Protein AF-A0A415SE89-F1 (afdb_monomer_lite)

pLDDT: mean 83.08, std 12.17, range [53.81, 97.75]

Secondary structure (DSSP, 8-state):
---HHHHHHHHHHTEEEEEETTEEEEEESS-HHHHHHHH--EEEEEEEEEEEEE-TT-SSGGG-EEEEEEEEEEEE-EEE--HHHHHHHH--

Sequence (92 aa):
MKNAAQNERIYNERRICLQNAGILQSWKNQGEKIVNLLANSKVCFEIDEYIALQADNLKSPCDANAEFESVIIRGDAKIIEDFDIKRPFLQK

I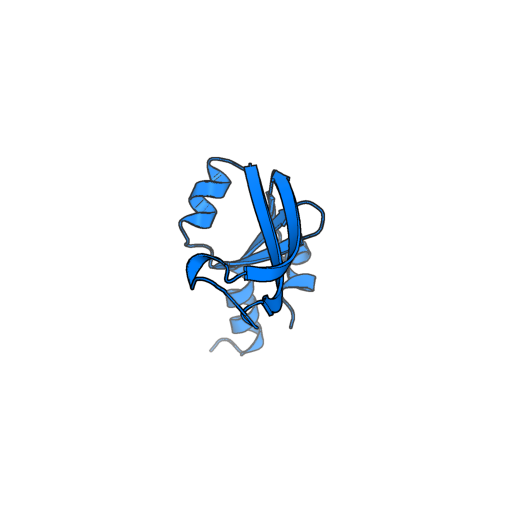nterPro domains:
  IPR012349 FMN-binding split barrel [G3DSA:2.30.110.10] (10-92)

Foldseek 3Di:
DDDPVRVLLVVQLQWKWKDDPHDIDIDGNDDPVVVVCVVPQKDKDKDKAWDAWPDPPDPDPVVIDTDIDMDIGIDGMDIDNDCVVCVVVSDD

Radius of gyration: 19.44 Å; chains: 1; bounding box: 30×24×67 Å

Organism: Mediterraneibacter gnavus (NCBI:txid33038)

Structure (mmCIF, N/CA/C/O backbone):
data_AF-A0A415SE89-F1
#
_entry.id   AF-A0A415SE89-F1
#
loop_
_atom_site.group_PDB
_atom_site.id
_atom_site.type_symbol
_atom_site.label_atom_id
_atom_site.label_alt_id
_atom_site.label_comp_id
_atom_site.label_asym_id
_atom_site.label_entity_id
_atom_site.label_seq_id
_atom_site.pdbx_PDB_ins_code
_atom_site.Cartn_x
_atom_site.Cartn_y
_atom_site.Cartn_z
_atom_site.occupancy
_atom_site.B_iso_or_equiv
_atom_site.auth_seq_id
_atom_site.auth_comp_id
_atom_site.auth_asym_id
_atom_site.auth_atom_id
_atom_site.pdbx_PDB_model_num
ATOM 1 N N . MET A 1 1 ? 14.916 3.665 36.518 1.00 55.69 1 MET A N 1
ATOM 2 C CA . MET A 1 1 ? 15.300 3.592 35.089 1.00 55.69 1 MET A CA 1
ATOM 3 C C . MET A 1 1 ? 14.507 2.461 34.451 1.00 55.69 1 MET A C 1
ATOM 5 O O . MET A 1 1 ? 14.496 1.383 35.026 1.00 55.69 1 MET A O 1
ATOM 9 N N . LYS A 1 2 ? 13.782 2.699 33.351 1.00 56.94 2 LYS A N 1
ATOM 10 C CA . LYS A 1 2 ? 13.082 1.618 32.632 1.00 56.94 2 LYS A CA 1
ATOM 11 C C . LYS A 1 2 ? 14.107 0.812 31.834 1.00 56.94 2 LYS A C 1
ATOM 13 O O . LYS A 1 2 ? 14.987 1.412 31.217 1.00 56.94 2 LYS A O 1
ATOM 18 N N . ASN A 1 3 ? 14.018 -0.515 31.887 1.00 80.38 3 ASN A N 1
ATOM 19 C CA . ASN A 1 3 ? 14.914 -1.388 31.125 1.00 80.38 3 ASN A CA 1
ATOM 20 C C . ASN A 1 3 ? 14.569 -1.353 29.619 1.00 80.38 3 ASN A C 1
ATOM 22 O O . ASN A 1 3 ? 13.512 -0.854 29.226 1.00 80.38 3 ASN A O 1
ATOM 26 N N . ALA A 1 4 ? 15.471 -1.855 28.769 1.00 68.19 4 ALA A N 1
ATOM 27 C CA . ALA A 1 4 ? 15.308 -1.827 27.311 1.00 68.19 4 ALA A CA 1
ATOM 28 C C . ALA A 1 4 ? 13.985 -2.471 26.848 1.00 68.19 4 ALA A C 1
ATOM 30 O O . ALA A 1 4 ? 13.271 -1.877 26.045 1.00 68.19 4 ALA A O 1
ATOM 31 N N . ALA A 1 5 ? 13.596 -3.599 27.453 1.00 68.44 5 ALA A N 1
ATOM 32 C CA . ALA A 1 5 ? 12.339 -4.291 27.161 1.00 68.44 5 ALA A CA 1
ATOM 33 C C . ALA A 1 5 ? 11.089 -3.463 27.530 1.00 68.44 5 ALA A C 1
ATOM 35 O O . ALA A 1 5 ? 10.101 -3.449 26.797 1.00 68.44 5 ALA A O 1
ATOM 36 N N . GLN A 1 6 ? 11.117 -2.719 28.641 1.00 66.56 6 GLN A N 1
ATOM 37 C CA . GLN A 1 6 ? 10.041 -1.790 29.001 1.00 66.56 6 GLN A CA 1
ATOM 38 C C . GLN A 1 6 ? 9.965 -0.601 28.045 1.00 66.56 6 GLN A C 1
ATOM 40 O O . GLN A 1 6 ? 8.865 -0.141 27.745 1.00 66.56 6 GLN A O 1
ATOM 45 N N . ASN A 1 7 ? 11.101 -0.098 27.561 1.00 63.38 7 ASN A N 1
ATOM 46 C CA . ASN A 1 7 ? 11.118 1.002 26.597 1.00 63.38 7 ASN A CA 1
ATOM 47 C C . ASN A 1 7 ? 10.588 0.564 25.227 1.00 63.38 7 ASN A C 1
ATOM 49 O O . ASN A 1 7 ? 9.798 1.290 24.627 1.00 63.38 7 ASN A O 1
ATOM 53 N N . GLU A 1 8 ? 10.947 -0.634 24.772 1.00 65.19 8 GLU A N 1
ATOM 54 C CA . GLU A 1 8 ? 10.438 -1.229 23.535 1.00 65.19 8 GLU A CA 1
ATOM 55 C C . GLU A 1 8 ? 8.932 -1.514 23.606 1.00 65.19 8 GLU A C 1
ATOM 57 O O . GLU A 1 8 ? 8.188 -1.178 22.685 1.00 65.19 8 GLU A O 1
ATOM 62 N N . ARG A 1 9 ? 8.445 -2.024 24.746 1.00 66.88 9 ARG A N 1
ATOM 63 C CA . ARG A 1 9 ? 7.007 -2.192 24.988 1.00 66.88 9 ARG A CA 1
ATOM 64 C C . ARG A 1 9 ? 6.250 -0.864 24.889 1.00 66.88 9 ARG A C 1
ATOM 66 O O . ARG A 1 9 ? 5.272 -0.777 24.156 1.00 66.88 9 ARG A O 1
ATOM 73 N N . ILE A 1 10 ? 6.732 0.183 25.562 1.00 62.06 10 ILE A N 1
ATOM 74 C CA . ILE A 1 10 ? 6.114 1.523 25.526 1.00 62.06 10 ILE A CA 1
ATOM 75 C C . ILE A 1 10 ? 6.166 2.128 24.121 1.00 62.06 10 ILE A C 1
ATOM 77 O O . ILE A 1 10 ? 5.259 2.862 23.727 1.00 62.06 10 ILE A O 1
ATOM 81 N N . TYR A 1 11 ? 7.234 1.865 23.372 1.00 63.25 11 TYR A N 1
ATOM 82 C CA . TYR A 1 11 ? 7.365 2.306 21.990 1.00 63.25 11 TYR A CA 1
ATOM 83 C C . TYR A 1 11 ? 6.339 1.610 21.082 1.00 63.25 11 TYR A C 1
ATOM 85 O O . TYR A 1 11 ? 5.655 2.278 20.306 1.00 63.25 11 TYR A O 1
ATOM 93 N N . ASN A 1 12 ? 6.166 0.296 21.234 1.00 64.62 12 ASN A N 1
ATOM 94 C CA . ASN A 1 12 ? 5.243 -0.509 20.434 1.00 64.62 12 ASN A CA 1
ATOM 95 C C . ASN A 1 12 ? 3.764 -0.274 20.786 1.00 64.62 12 ASN A C 1
ATOM 97 O O . ASN A 1 12 ? 2.932 -0.236 19.883 1.00 64.62 12 ASN A O 1
ATOM 101 N N . GLU A 1 13 ? 3.428 -0.009 22.053 1.00 63.56 13 GLU A N 1
ATOM 102 C CA . GLU A 1 13 ? 2.068 0.384 22.474 1.00 63.56 13 GLU A CA 1
ATOM 103 C C . GLU A 1 13 ? 1.595 1.685 21.795 1.00 63.56 13 GLU A C 1
ATOM 105 O O . GLU A 1 13 ? 0.403 1.868 21.553 1.00 63.56 13 GLU A O 1
ATOM 110 N N . ARG A 1 14 ? 2.521 2.576 21.408 1.00 63.00 14 ARG A N 1
ATOM 111 C CA . ARG A 1 14 ? 2.206 3.829 20.693 1.00 63.00 14 ARG A CA 1
ATOM 112 C C . ARG A 1 14 ? 2.083 3.669 19.178 1.00 63.00 14 ARG A C 1
ATOM 114 O O . ARG A 1 14 ? 1.906 4.673 18.483 1.00 63.00 14 ARG A O 1
ATOM 121 N N . ARG A 1 15 ? 2.200 2.450 18.642 1.00 68.19 15 ARG A N 1
ATOM 122 C CA . ARG A 1 15 ? 2.011 2.199 17.210 1.00 68.19 15 ARG A CA 1
ATOM 123 C C . ARG A 1 15 ? 0.561 1.848 16.914 1.00 68.19 15 ARG A C 1
ATOM 125 O O . ARG A 1 15 ? -0.065 1.049 17.610 1.00 68.19 15 ARG A O 1
ATOM 132 N N . ILE A 1 16 ? 0.034 2.442 15.853 1.00 66.56 16 ILE A N 1
ATOM 133 C CA . ILE A 1 16 ? -1.263 2.088 15.279 1.00 66.56 16 ILE A CA 1
ATOM 134 C C . ILE A 1 16 ? -1.013 1.093 14.158 1.00 66.56 16 ILE A C 1
ATOM 136 O O . ILE A 1 16 ? -0.124 1.328 13.342 1.00 66.56 16 ILE A O 1
ATOM 140 N N . CYS A 1 17 ? -1.774 -0.001 14.128 1.00 71.06 17 CYS A N 1
ATOM 141 C CA . CYS A 1 17 ? -1.712 -0.966 13.037 1.00 71.06 17 CYS A CA 1
ATOM 142 C C . CYS A 1 17 ? -2.969 -0.862 12.172 1.00 71.06 17 CYS A C 1
ATOM 144 O O . CYS A 1 17 ? -4.073 -0.772 12.702 1.00 71.06 17 CYS A O 1
ATOM 146 N N . LEU A 1 18 ? -2.784 -0.852 10.855 1.00 68.19 18 LEU A N 1
ATOM 147 C CA . LEU A 1 18 ? -3.830 -0.725 9.853 1.00 68.19 18 LEU A CA 1
ATOM 148 C C . LEU A 1 18 ? -4.004 -2.039 9.106 1.00 68.19 18 LEU A C 1
ATOM 150 O O . LEU A 1 18 ? -3.033 -2.498 8.509 1.00 68.19 18 LEU A O 1
ATOM 154 N N . GLN A 1 19 ? -5.215 -2.596 9.111 1.00 71.75 19 GLN A N 1
ATOM 155 C CA . GLN A 1 19 ? -5.518 -3.851 8.425 1.00 71.75 19 GLN A CA 1
ATOM 156 C C . GLN A 1 19 ? -6.471 -3.660 7.241 1.00 71.75 19 GLN A C 1
ATOM 158 O O . GLN A 1 19 ? -7.529 -3.061 7.420 1.00 71.75 19 GLN A O 1
ATOM 163 N N . ASN A 1 20 ? -6.141 -4.228 6.075 1.00 74.75 20 ASN A N 1
ATOM 164 C CA . ASN A 1 20 ? -7.047 -4.402 4.928 1.00 74.75 20 ASN A CA 1
ATOM 165 C C . ASN A 1 20 ? -6.675 -5.681 4.165 1.00 74.75 20 ASN A C 1
ATOM 167 O O . ASN A 1 20 ? -5.508 -5.860 3.836 1.00 74.75 20 ASN A O 1
ATOM 171 N N . ALA A 1 21 ? -7.642 -6.569 3.910 1.00 72.81 21 ALA A N 1
ATOM 172 C CA . ALA A 1 21 ? -7.458 -7.788 3.108 1.00 72.81 21 ALA A CA 1
ATOM 173 C C . ALA A 1 21 ? -6.198 -8.621 3.459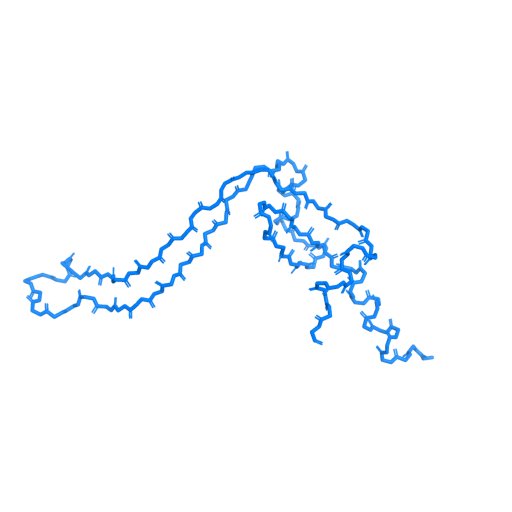 1.00 72.81 21 ALA A C 1
ATOM 175 O O . ALA A 1 21 ? -5.571 -9.212 2.589 1.00 72.81 21 ALA A O 1
ATOM 176 N N . GLY A 1 22 ? -5.809 -8.659 4.740 1.00 73.69 22 GLY A N 1
ATOM 177 C CA . GLY A 1 22 ? -4.621 -9.386 5.214 1.00 73.69 22 GLY A CA 1
ATOM 178 C C . GLY A 1 22 ? -3.308 -8.590 5.226 1.00 73.69 22 GLY A C 1
ATOM 179 O O . GLY A 1 22 ? -2.333 -9.065 5.798 1.00 73.69 22 GLY A O 1
ATOM 180 N N . ILE A 1 23 ? -3.275 -7.366 4.692 1.00 77.69 23 ILE A N 1
ATOM 181 C CA . ILE A 1 23 ? -2.141 -6.441 4.831 1.00 77.69 23 ILE A CA 1
ATOM 182 C C . ILE A 1 23 ? -2.203 -5.777 6.199 1.00 77.69 23 ILE A C 1
ATOM 184 O O . ILE A 1 23 ? -3.252 -5.248 6.566 1.00 77.69 23 ILE A O 1
ATOM 188 N N . LEU A 1 24 ? -1.074 -5.750 6.914 1.00 80.88 24 LEU A N 1
ATOM 189 C CA . LEU A 1 24 ? -0.919 -5.018 8.167 1.00 80.88 24 LEU A CA 1
ATOM 190 C C . LEU A 1 24 ? 0.247 -4.027 8.092 1.00 80.88 24 LEU A C 1
ATOM 192 O O . LEU A 1 24 ? 1.389 -4.416 7.863 1.00 80.88 24 LEU A O 1
ATOM 196 N N . GLN A 1 25 ? -0.028 -2.744 8.331 1.00 79.38 25 GLN A N 1
ATOM 197 C CA . GLN A 1 25 ? 1.000 -1.695 8.374 1.00 79.38 25 GLN A CA 1
ATOM 198 C C . GLN A 1 25 ? 0.994 -0.963 9.711 1.00 79.38 25 GLN A C 1
ATOM 200 O O . GLN A 1 25 ? -0.076 -0.668 10.236 1.00 79.38 25 GLN A O 1
ATOM 205 N N . SER A 1 26 ? 2.170 -0.627 10.253 1.00 80.38 26 SER A N 1
ATOM 206 C CA . SER A 1 26 ? 2.287 0.046 11.551 1.00 80.38 26 SER A CA 1
ATOM 207 C C . SER A 1 26 ? 2.867 1.460 11.459 1.00 80.38 26 SER A C 1
ATOM 209 O O . SER A 1 26 ? 3.937 1.682 10.894 1.00 80.38 26 SER A O 1
ATOM 211 N N . TRP A 1 27 ? 2.199 2.416 12.104 1.00 73.81 27 TRP A N 1
ATOM 212 C CA . TRP A 1 27 ? 2.532 3.843 12.087 1.00 73.81 27 TRP A CA 1
ATOM 213 C C . TRP A 1 27 ? 2.681 4.398 13.501 1.00 73.81 27 TRP A C 1
ATOM 215 O O . TRP A 1 27 ? 2.182 3.816 14.464 1.00 73.81 27 TRP A O 1
ATOM 225 N N . LYS A 1 28 ? 3.318 5.565 13.636 1.00 74.44 28 LYS A N 1
ATOM 226 C CA . LYS A 1 28 ? 3.260 6.346 14.877 1.00 74.44 28 LYS A CA 1
ATOM 227 C C . LYS A 1 28 ? 1.852 6.932 15.033 1.00 74.44 28 LYS A C 1
ATOM 229 O O . LYS A 1 28 ? 1.270 7.402 14.061 1.00 74.44 28 LYS A O 1
ATOM 234 N N . ASN A 1 29 ? 1.326 6.943 16.252 1.00 69.25 29 ASN A N 1
ATOM 235 C CA . ASN A 1 29 ? -0.037 7.377 16.588 1.00 69.25 29 ASN A CA 1
ATOM 236 C C . ASN A 1 29 ? -0.375 8.874 16.376 1.00 69.25 29 ASN A C 1
ATOM 238 O O . ASN A 1 29 ? -1.385 9.339 16.890 1.00 69.25 29 ASN A O 1
ATOM 242 N N . GLN A 1 30 ? 0.449 9.643 15.662 1.00 71.94 30 GLN A N 1
ATOM 243 C CA . GLN A 1 30 ? 0.308 11.100 15.512 1.00 71.94 30 GLN A CA 1
ATOM 244 C C . GLN A 1 30 ? 0.584 11.541 14.069 1.00 71.94 30 GLN A C 1
ATOM 246 O O . GLN A 1 30 ? 1.495 12.322 13.815 1.00 71.94 30 GLN A O 1
ATOM 251 N N . GLY A 1 31 ? -0.161 10.996 13.106 1.00 79.62 31 GLY A N 1
ATOM 252 C CA . GLY A 1 31 ? -0.021 11.357 11.693 1.00 79.62 31 GLY A CA 1
ATOM 253 C C . GLY A 1 31 ? -1.359 11.686 11.045 1.00 79.62 31 GLY A C 1
ATOM 254 O O . GLY A 1 31 ? -2.374 11.074 11.372 1.00 79.62 31 GLY A O 1
ATOM 255 N N . GLU A 1 32 ? -1.349 12.599 10.075 1.00 87.62 32 GLU A N 1
ATOM 256 C CA . GLU A 1 32 ? -2.536 12.986 9.293 1.00 87.62 32 GLU A CA 1
ATOM 257 C C . GLU A 1 32 ? -3.208 11.782 8.619 1.00 87.62 32 GLU A C 1
ATOM 259 O O . GLU A 1 32 ? -4.430 11.711 8.543 1.00 87.62 32 GLU A O 1
ATOM 264 N N . LYS A 1 33 ? -2.423 10.767 8.227 1.00 83.81 33 LYS A N 1
ATOM 265 C CA . LYS A 1 33 ? -2.943 9.497 7.690 1.00 83.81 33 LYS A CA 1
ATOM 266 C C . LYS A 1 33 ? -3.912 8.799 8.651 1.00 83.81 33 LYS A C 1
ATOM 268 O O . LYS A 1 33 ? -4.899 8.231 8.202 1.00 83.81 33 LYS A O 1
ATOM 273 N N . ILE A 1 34 ? -3.646 8.855 9.957 1.00 85.94 34 ILE A N 1
ATOM 274 C CA . ILE A 1 34 ? -4.515 8.260 10.981 1.00 85.94 34 ILE A CA 1
ATOM 275 C C . ILE A 1 34 ? -5.802 9.071 11.122 1.00 85.94 34 ILE A C 1
ATOM 277 O O . ILE A 1 34 ? -6.877 8.486 11.196 1.00 85.94 34 ILE A O 1
ATOM 281 N N . VAL A 1 35 ? -5.707 10.404 11.109 1.00 89.06 35 VAL A N 1
ATOM 282 C CA . VAL A 1 35 ? -6.879 11.293 11.165 1.00 89.06 35 VAL A CA 1
ATOM 283 C C . VAL A 1 35 ? -7.795 11.051 9.963 1.00 89.06 35 VAL A C 1
ATOM 285 O O . VAL A 1 35 ? -8.995 10.856 10.137 1.00 89.06 35 VAL A O 1
ATOM 288 N N . ASN A 1 36 ? -7.225 10.983 8.759 1.00 89.81 36 ASN A N 1
ATOM 289 C CA . ASN A 1 36 ? -7.978 10.726 7.531 1.00 89.81 36 ASN A CA 1
ATOM 290 C C . ASN A 1 36 ? -8.673 9.365 7.563 1.00 89.81 36 ASN A C 1
ATOM 292 O O . ASN A 1 36 ? -9.837 9.261 7.190 1.00 89.81 36 ASN A O 1
ATOM 296 N N . LEU A 1 37 ? -7.977 8.340 8.054 1.00 88.56 37 LEU A N 1
ATOM 297 C CA . LEU A 1 37 ? -8.531 7.001 8.178 1.00 88.56 37 LEU A CA 1
ATOM 298 C C . LEU A 1 37 ? -9.675 6.925 9.203 1.00 88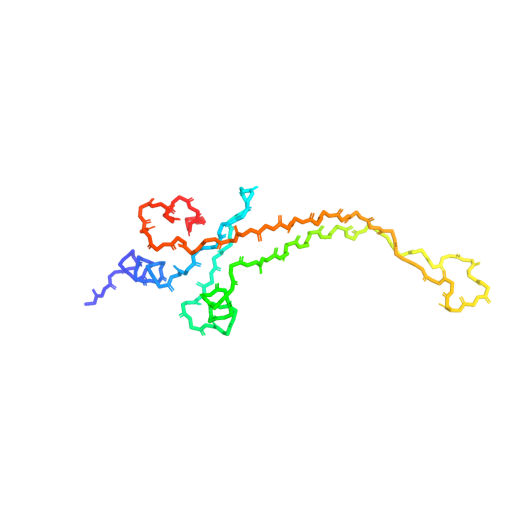.56 37 LEU A C 1
ATOM 300 O O . LEU A 1 37 ? -10.661 6.229 8.977 1.00 88.56 37 LEU A O 1
ATOM 304 N N . LEU A 1 38 ? -9.554 7.638 10.327 1.00 88.12 38 LEU A N 1
ATOM 305 C CA . LEU A 1 38 ? -10.621 7.733 11.327 1.00 88.12 38 LEU A CA 1
ATOM 306 C C . LEU A 1 38 ? -11.859 8.449 10.772 1.00 88.12 38 LEU A C 1
ATOM 308 O O . LEU A 1 38 ? -12.978 8.094 11.132 1.00 88.12 38 LEU A O 1
ATOM 312 N N . ALA A 1 39 ? -11.669 9.439 9.895 1.00 94.12 39 ALA A N 1
ATOM 313 C CA . ALA A 1 39 ? -12.765 10.136 9.226 1.00 94.12 39 ALA A CA 1
ATOM 314 C C . ALA A 1 39 ? -13.395 9.307 8.090 1.00 94.12 39 ALA A C 1
ATOM 316 O O . ALA A 1 39 ? -14.587 9.444 7.814 1.00 94.12 39 ALA A O 1
ATOM 317 N N . ASN A 1 40 ? -12.607 8.463 7.419 1.00 94.44 40 ASN A N 1
ATOM 318 C CA . ASN A 1 40 ? -13.047 7.612 6.320 1.00 94.44 40 ASN A CA 1
ATOM 319 C C . ASN A 1 40 ? -12.164 6.358 6.212 1.00 94.44 40 ASN A C 1
ATOM 321 O O . ASN A 1 40 ? -10.983 6.443 5.878 1.00 94.44 40 ASN A O 1
ATOM 325 N N . SER A 1 41 ? -12.761 5.183 6.420 1.00 91.94 41 SER A N 1
ATOM 326 C CA . SER A 1 41 ? -12.060 3.894 6.395 1.00 91.94 41 SER A CA 1
ATOM 327 C C . SER A 1 41 ? -11.621 3.438 5.006 1.00 91.94 41 SER A C 1
ATOM 329 O O . SER A 1 41 ? -10.833 2.497 4.908 1.00 91.94 41 SER A O 1
ATOM 331 N N . LYS A 1 42 ? -12.122 4.056 3.931 1.00 94.50 42 LYS A N 1
ATOM 332 C CA . LYS A 1 42 ? -11.808 3.642 2.561 1.00 94.50 42 LYS A CA 1
ATOM 333 C C . LYS A 1 42 ? -10.341 3.912 2.253 1.00 94.50 42 LYS A C 1
ATOM 335 O O . LYS A 1 42 ? -9.901 5.060 2.268 1.00 94.50 42 LYS A O 1
ATOM 340 N N . VAL A 1 43 ? -9.603 2.863 1.908 1.00 92.19 43 VAL A N 1
ATOM 341 C CA . VAL A 1 43 ? -8.190 2.956 1.531 1.00 92.19 43 VAL A CA 1
ATOM 342 C C . VAL A 1 43 ? -7.891 2.196 0.244 1.00 92.19 43 VAL A C 1
ATOM 344 O O . VAL A 1 43 ? -8.617 1.283 -0.161 1.00 92.19 43 VAL A O 1
ATOM 347 N N . CYS A 1 44 ? -6.769 2.570 -0.362 1.00 92.69 44 CYS A N 1
ATOM 348 C CA . CYS A 1 44 ? -6.111 1.854 -1.441 1.00 92.69 44 CYS A CA 1
ATOM 349 C C . CYS A 1 44 ? -4.678 1.550 -0.992 1.00 92.69 44 CYS A C 1
ATOM 351 O O . CYS A 1 44 ? -3.993 2.443 -0.490 1.00 92.69 44 CYS A O 1
ATOM 353 N N . PHE A 1 45 ? -4.248 0.304 -1.144 1.00 91.00 45 PHE A N 1
ATOM 354 C CA . PHE A 1 45 ? -2.852 -0.090 -1.032 1.00 91.00 45 PHE A CA 1
ATOM 355 C C . PHE A 1 45 ? -2.350 -0.465 -2.415 1.00 91.00 45 PHE A C 1
ATOM 357 O O . PHE A 1 45 ? -2.969 -1.283 -3.093 1.00 91.00 45 PHE A O 1
ATOM 364 N N . GLU A 1 46 ? -1.235 0.138 -2.800 1.00 93.56 46 GLU A N 1
ATOM 365 C CA . GLU A 1 46 ? -0.537 -0.136 -4.049 1.00 93.56 46 GLU A CA 1
ATOM 366 C C . GLU A 1 46 ? 0.810 -0.750 -3.686 1.00 93.56 46 GLU A C 1
ATOM 368 O O . GLU A 1 46 ? 1.511 -0.269 -2.787 1.00 93.56 46 GLU A O 1
ATOM 373 N N . ILE A 1 47 ? 1.100 -1.884 -4.310 1.00 93.06 47 ILE A N 1
ATOM 374 C CA . ILE A 1 47 ? 2.357 -2.606 -4.175 1.00 93.06 47 ILE A CA 1
ATOM 375 C C . ILE A 1 47 ? 2.890 -2.731 -5.589 1.00 93.06 47 ILE A C 1
ATOM 377 O O . ILE A 1 47 ? 2.305 -3.454 -6.392 1.00 93.06 47 ILE A O 1
ATOM 381 N N . ASP A 1 48 ? 3.975 -2.020 -5.866 1.00 95.56 48 ASP A N 1
ATOM 382 C CA . ASP A 1 48 ? 4.610 -2.002 -7.176 1.00 95.56 48 ASP A CA 1
ATOM 383 C C . ASP A 1 48 ? 5.984 -2.666 -7.087 1.00 95.56 48 ASP A C 1
ATOM 385 O O . ASP A 1 48 ? 6.803 -2.327 -6.226 1.00 95.56 48 ASP A O 1
ATOM 389 N N . GL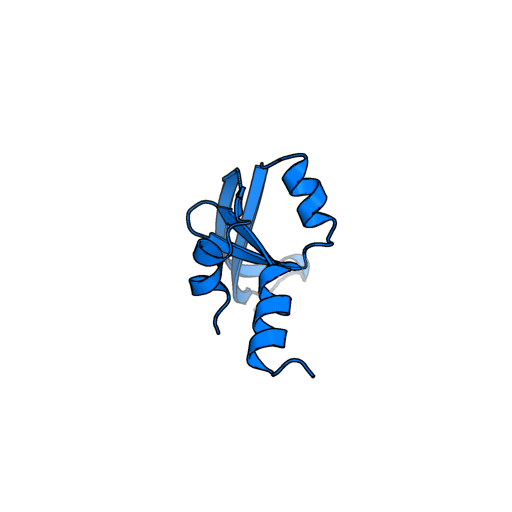U A 1 49 ? 6.241 -3.595 -7.999 1.00 97.50 49 GLU A N 1
ATOM 390 C CA . GLU A 1 49 ? 7.556 -4.165 -8.247 1.00 97.50 49 GLU A CA 1
ATOM 391 C C . GLU A 1 49 ? 8.090 -3.601 -9.561 1.00 97.50 49 GLU A C 1
ATOM 393 O O . GLU A 1 49 ? 7.590 -3.897 -10.645 1.00 97.50 49 GLU A O 1
ATOM 398 N N . TYR A 1 50 ? 9.115 -2.758 -9.457 1.00 96.75 50 TYR A N 1
ATOM 399 C CA . TYR A 1 50 ? 9.838 -2.264 -10.620 1.00 96.75 50 TYR A CA 1
ATOM 400 C C . TYR A 1 50 ? 10.761 -3.356 -11.165 1.00 96.75 50 TYR A C 1
ATOM 402 O O . TYR A 1 50 ? 11.584 -3.893 -10.422 1.00 96.75 50 TYR A O 1
ATOM 410 N N . ILE A 1 51 ? 10.669 -3.626 -12.467 1.00 97.75 51 ILE A N 1
ATOM 411 C CA . ILE A 1 51 ? 11.435 -4.683 -13.133 1.00 97.75 51 ILE A CA 1
ATOM 412 C C . ILE A 1 51 ? 12.557 -4.069 -13.974 1.00 97.75 51 ILE A C 1
ATOM 414 O O . ILE A 1 51 ? 13.731 -4.374 -13.759 1.00 97.75 51 ILE A O 1
ATOM 418 N N . ALA A 1 52 ? 12.227 -3.180 -14.915 1.00 97.25 52 ALA A N 1
ATOM 419 C CA . ALA A 1 52 ? 13.212 -2.624 -15.842 1.00 97.25 52 ALA A CA 1
ATOM 420 C C . ALA A 1 52 ? 12.794 -1.274 -16.438 1.00 97.25 52 ALA A C 1
ATOM 422 O O . ALA A 1 52 ? 11.614 -0.943 -16.515 1.00 97.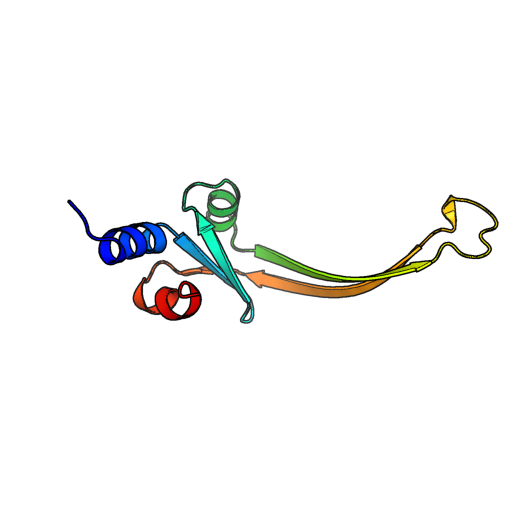25 52 ALA A O 1
ATOM 423 N N . LEU A 1 53 ? 13.779 -0.512 -16.925 1.00 96.62 53 LEU A N 1
ATOM 424 C CA . LEU A 1 53 ? 13.552 0.674 -17.749 1.00 96.62 53 LEU A CA 1
ATOM 425 C C . LEU A 1 53 ? 13.589 0.245 -19.215 1.00 96.62 53 LEU A C 1
ATOM 427 O O . LEU A 1 53 ? 14.611 -0.233 -19.702 1.00 96.62 53 LEU A O 1
ATOM 431 N N . GLN A 1 54 ? 12.497 0.465 -19.929 1.00 95.31 54 GLN A N 1
ATOM 432 C CA . GLN A 1 54 ? 12.385 0.231 -21.362 1.00 95.31 54 GLN A CA 1
ATOM 433 C C . GLN A 1 54 ? 12.776 1.516 -22.100 1.00 95.31 54 GLN A C 1
ATOM 435 O O . GLN A 1 54 ? 11.925 2.333 -22.454 1.00 95.31 54 GLN A O 1
ATOM 440 N N . ALA A 1 55 ? 14.084 1.716 -22.279 1.00 94.88 55 ALA A N 1
ATOM 441 C CA . ALA A 1 55 ? 14.640 2.904 -22.935 1.00 94.88 55 ALA A CA 1
ATOM 442 C C . ALA A 1 55 ? 15.591 2.601 -24.107 1.00 94.88 55 ALA A C 1
ATOM 444 O O . ALA A 1 55 ? 16.260 3.504 -24.615 1.00 94.88 55 ALA A O 1
ATOM 445 N N . ASP A 1 56 ? 15.636 1.354 -24.569 1.00 93.25 56 ASP A N 1
ATOM 446 C CA . ASP A 1 56 ? 16.463 0.967 -25.709 1.00 93.25 56 ASP A CA 1
ATOM 447 C C . ASP A 1 56 ? 15.800 1.356 -27.040 1.00 93.25 56 ASP A C 1
ATOM 449 O O . ASP A 1 56 ? 14.602 1.163 -27.241 1.00 93.25 56 ASP A O 1
ATOM 453 N N . ASN A 1 57 ? 16.599 1.859 -27.989 1.00 92.69 57 ASN A N 1
ATOM 454 C CA . ASN A 1 57 ? 16.188 2.165 -29.371 1.00 92.69 57 ASN A CA 1
ATOM 455 C C . ASN A 1 57 ? 14.972 3.106 -29.518 1.00 92.69 57 ASN A C 1
ATOM 457 O O . ASN A 1 57 ? 14.211 3.000 -30.486 1.00 92.69 57 ASN A O 1
ATOM 461 N N . LEU A 1 58 ? 14.788 4.044 -28.587 1.00 94.38 58 LEU A N 1
ATOM 462 C CA . LEU A 1 58 ? 13.684 5.004 -28.643 1.00 94.38 58 LEU A CA 1
ATOM 463 C C . LEU A 1 58 ? 13.820 5.979 -29.824 1.00 94.38 58 LEU A C 1
ATOM 465 O O . LEU A 1 58 ? 14.918 6.433 -30.152 1.00 94.38 58 LEU A O 1
ATOM 469 N N . LYS A 1 59 ? 12.688 6.352 -30.435 1.00 93.44 59 LYS A N 1
ATOM 470 C CA . LYS A 1 59 ? 12.631 7.389 -31.484 1.00 93.44 59 LYS A CA 1
ATOM 471 C C . LYS A 1 59 ? 12.474 8.789 -30.889 1.00 93.44 59 LYS A C 1
ATOM 473 O O . LYS A 1 59 ? 12.909 9.764 -31.498 1.00 93.44 59 LYS A O 1
ATOM 478 N N . SER A 1 60 ? 11.864 8.878 -29.710 1.00 95.38 60 SER A N 1
ATOM 479 C CA . SER A 1 60 ? 11.678 10.090 -28.917 1.00 95.38 60 SER A CA 1
ATOM 480 C C . SER A 1 60 ? 11.856 9.779 -27.426 1.00 95.38 60 SER A C 1
ATOM 482 O O . SER A 1 60 ? 11.482 8.692 -26.990 1.00 95.38 60 SER A O 1
ATOM 484 N N . PRO A 1 61 ? 12.344 10.722 -26.597 1.00 90.94 61 PRO A N 1
ATOM 485 C CA . PRO A 1 61 ? 12.376 10.552 -25.142 1.00 90.94 61 PRO A CA 1
ATOM 486 C C . PRO A 1 61 ? 11.015 10.200 -24.522 1.00 90.94 61 PRO A C 1
ATOM 488 O O . PRO A 1 61 ? 10.965 9.542 -23.488 1.00 90.94 61 PRO A O 1
ATOM 491 N N . CYS A 1 62 ? 9.911 10.618 -25.151 1.00 93.75 62 CYS A N 1
ATOM 492 C CA . CYS A 1 62 ? 8.553 10.309 -24.696 1.00 93.75 62 CYS A CA 1
ATOM 493 C C . CYS A 1 62 ? 8.153 8.837 -24.882 1.00 93.75 62 CYS A C 1
ATOM 495 O O . CYS A 1 62 ? 7.136 8.431 -24.330 1.00 93.75 62 CYS A O 1
ATOM 497 N N . ASP A 1 63 ? 8.925 8.059 -25.644 1.00 94.25 63 ASP A N 1
ATOM 498 C CA . ASP A 1 63 ? 8.668 6.633 -25.868 1.00 94.25 63 ASP A CA 1
ATOM 499 C C . ASP A 1 63 ? 9.219 5.756 -24.726 1.00 94.25 63 ASP A C 1
ATOM 501 O O . ASP A 1 63 ? 8.993 4.548 -24.716 1.00 94.25 63 ASP A O 1
ATOM 505 N N . ALA A 1 64 ? 9.962 6.342 -23.779 1.00 95.31 64 ALA A N 1
ATOM 506 C CA . ALA A 1 64 ? 10.503 5.621 -22.633 1.00 95.31 64 ALA A CA 1
ATOM 507 C C . ALA A 1 64 ? 9.375 5.087 -21.740 1.00 95.31 64 ALA A C 1
ATOM 509 O O . ALA A 1 64 ? 8.427 5.808 -21.426 1.00 95.31 64 ALA A O 1
ATOM 510 N N . ASN A 1 65 ? 9.511 3.844 -21.280 1.00 95.62 65 ASN A N 1
ATOM 511 C CA . ASN A 1 65 ? 8.554 3.222 -20.368 1.00 95.62 65 ASN A CA 1
ATOM 512 C C . ASN A 1 65 ? 9.266 2.420 -19.267 1.00 95.62 65 ASN A C 1
ATOM 514 O O . ASN A 1 65 ? 10.478 2.228 -19.321 1.00 95.62 65 ASN A O 1
ATOM 518 N N . ALA A 1 66 ? 8.526 1.947 -18.268 1.00 95.69 66 ALA A N 1
ATOM 519 C CA . ALA A 1 66 ? 9.010 1.004 -17.269 1.00 95.69 66 ALA A CA 1
ATOM 520 C C . ALA A 1 66 ? 8.239 -0.313 -17.375 1.00 95.69 66 ALA A C 1
ATOM 522 O O . ALA A 1 66 ? 7.020 -0.325 -17.534 1.00 95.69 66 ALA A O 1
ATOM 523 N N . GLU A 1 67 ? 8.957 -1.419 -17.256 1.00 97.56 67 GLU A N 1
ATOM 524 C CA . GLU A 1 67 ? 8.373 -2.717 -16.963 1.00 97.56 67 GLU A CA 1
ATOM 525 C C . GLU A 1 67 ? 8.192 -2.826 -15.451 1.00 97.56 67 GLU A C 1
ATOM 527 O O . GLU A 1 67 ? 9.132 -2.586 -14.684 1.00 97.56 67 GLU A O 1
ATOM 532 N N . PHE A 1 68 ? 6.977 -3.144 -15.019 1.00 97.25 68 PHE A N 1
ATOM 533 C CA . PHE A 1 68 ? 6.639 -3.303 -13.613 1.00 97.25 68 PHE A CA 1
ATOM 534 C C . PHE A 1 68 ? 5.447 -4.247 -13.452 1.00 97.25 68 PHE A C 1
ATOM 536 O O . PHE A 1 68 ? 4.609 -4.371 -14.348 1.00 97.25 68 PHE A O 1
ATOM 543 N N . GLU A 1 69 ? 5.351 -4.864 -12.281 1.00 97.75 69 GLU A N 1
ATOM 544 C CA . GLU A 1 69 ? 4.145 -5.535 -11.803 1.00 97.75 69 GLU A CA 1
ATOM 545 C C . GLU A 1 69 ? 3.517 -4.705 -10.685 1.00 97.75 69 GLU A C 1
ATOM 547 O O . GLU A 1 69 ? 4.215 -4.062 -9.903 1.00 97.75 69 GLU A O 1
ATOM 552 N N . SER A 1 70 ? 2.187 -4.686 -10.617 1.00 96.06 70 SER A N 1
ATOM 553 C CA . SER A 1 70 ? 1.467 -3.913 -9.606 1.00 96.06 70 SER A CA 1
ATOM 554 C C . SER A 1 70 ? 0.260 -4.675 -9.082 1.00 96.06 70 SER A C 1
ATOM 556 O O . SER A 1 70 ? -0.484 -5.306 -9.839 1.00 96.06 70 SER A O 1
ATOM 558 N N . VAL A 1 71 ? 0.044 -4.583 -7.771 1.00 95.38 71 VAL A N 1
ATOM 559 C CA . VAL A 1 71 ? -1.150 -5.077 -7.090 1.00 95.38 71 VAL A CA 1
ATOM 560 C C . VAL A 1 71 ? -1.852 -3.907 -6.411 1.00 95.38 71 VAL A C 1
ATOM 562 O O . VAL A 1 71 ? -1.302 -3.256 -5.523 1.00 95.38 71 VAL A O 1
ATOM 565 N N . ILE A 1 72 ? -3.110 -3.683 -6.798 1.00 94.38 72 ILE A N 1
ATOM 566 C CA . ILE A 1 72 ? -3.978 -2.650 -6.226 1.00 94.38 72 ILE A CA 1
ATOM 567 C C . ILE A 1 72 ? -5.031 -3.317 -5.341 1.00 94.38 72 ILE A C 1
ATOM 569 O O . ILE A 1 72 ? -5.889 -4.058 -5.823 1.00 94.38 72 ILE A O 1
ATOM 573 N N . ILE A 1 73 ? -5.011 -3.013 -4.044 1.00 92.69 73 ILE A N 1
ATOM 574 C CA . ILE A 1 73 ? -5.955 -3.546 -3.056 1.00 92.69 73 ILE A CA 1
ATOM 575 C C . ILE A 1 73 ? -6.804 -2.408 -2.513 1.00 92.69 73 ILE A C 1
ATOM 577 O O . ILE A 1 73 ? -6.304 -1.463 -1.905 1.00 92.69 73 ILE A O 1
ATOM 581 N N . ARG A 1 74 ? -8.118 -2.515 -2.704 1.00 93.94 74 ARG A N 1
ATOM 582 C CA . ARG A 1 74 ? -9.100 -1.533 -2.234 1.00 93.94 74 ARG A CA 1
ATOM 583 C C . ARG A 1 74 ? -9.997 -2.158 -1.186 1.00 93.94 74 ARG A C 1
ATOM 585 O O . ARG A 1 74 ? -10.378 -3.318 -1.301 1.00 93.94 74 ARG A O 1
ATOM 592 N N . GLY A 1 75 ? -10.370 -1.372 -0.187 1.00 92.75 75 GLY A N 1
ATOM 593 C CA . GLY A 1 75 ? -11.327 -1.807 0.820 1.00 92.75 75 GLY A CA 1
ATOM 594 C C . GLY A 1 75 ? -11.431 -0.831 1.976 1.00 92.75 75 GLY A C 1
ATOM 595 O O . GLY A 1 75 ? -10.926 0.291 1.910 1.00 92.75 75 GLY A O 1
ATOM 596 N N . ASP A 1 76 ? -12.066 -1.289 3.043 1.00 92.62 76 ASP A N 1
ATOM 597 C CA . ASP A 1 76 ? -12.164 -0.561 4.298 1.00 92.62 76 ASP A CA 1
ATOM 598 C C . ASP A 1 76 ? -11.110 -1.065 5.267 1.00 92.62 76 ASP A C 1
ATOM 600 O O . ASP A 1 76 ? -11.023 -2.263 5.550 1.00 92.62 76 ASP A O 1
ATOM 604 N N . ALA A 1 77 ? -10.317 -0.143 5.794 1.00 89.81 77 ALA A N 1
ATOM 605 C CA . ALA A 1 77 ? -9.279 -0.477 6.737 1.00 89.81 77 ALA A CA 1
ATOM 606 C C . ALA A 1 77 ? -9.669 -0.138 8.171 1.00 89.81 77 ALA A C 1
ATOM 608 O O . ALA A 1 77 ? -10.429 0.793 8.445 1.00 89.81 77 ALA A O 1
ATOM 609 N N . LYS A 1 78 ? -9.144 -0.937 9.098 1.00 87.31 78 LYS A N 1
ATOM 610 C CA . LYS A 1 78 ? -9.418 -0.808 10.530 1.00 87.31 78 LYS A CA 1
ATOM 611 C C . LYS A 1 78 ? -8.135 -0.547 11.294 1.00 87.31 78 LYS A C 1
ATOM 613 O O . LYS A 1 78 ? -7.109 -1.181 11.038 1.00 87.31 78 LYS A O 1
ATOM 618 N N . ILE A 1 79 ? -8.226 0.368 12.254 1.00 86.12 79 ILE A N 1
ATOM 619 C CA . ILE A 1 79 ? -7.192 0.566 13.261 1.00 86.12 79 ILE A CA 1
ATOM 620 C C . ILE A 1 79 ? -7.322 -0.557 14.285 1.00 86.12 79 ILE A C 1
ATOM 622 O O . ILE A 1 79 ? -8.342 -0.692 14.956 1.00 86.12 79 ILE A O 1
ATOM 626 N N . ILE A 1 80 ? -6.274 -1.361 14.404 1.00 85.44 80 ILE A N 1
ATOM 627 C CA . ILE A 1 80 ? -6.112 -2.281 15.522 1.00 85.44 80 ILE A CA 1
ATOM 628 C C . ILE A 1 80 ? -5.498 -1.469 16.657 1.00 85.44 80 ILE A C 1
ATOM 630 O O . ILE A 1 80 ? -4.448 -0.852 16.463 1.00 85.44 80 ILE A O 1
ATOM 634 N N . GLU A 1 81 ? -6.137 -1.458 17.827 1.00 79.19 81 GLU A N 1
ATOM 635 C CA . GLU A 1 81 ? -5.607 -0.830 19.047 1.00 79.19 81 GLU A CA 1
ATOM 636 C C . GLU A 1 81 ? -5.064 -1.850 20.048 1.00 79.19 81 GLU A C 1
ATOM 638 O O . GLU A 1 81 ? -4.043 -1.575 20.684 1.00 79.19 81 GLU A O 1
ATOM 643 N N . ASP A 1 82 ? -5.683 -3.031 20.100 1.00 84.19 82 ASP A N 1
ATOM 644 C CA . ASP A 1 82 ? -5.335 -4.136 20.992 1.00 84.19 82 ASP A CA 1
ATOM 645 C C . ASP A 1 82 ? -3.866 -4.553 20.828 1.00 84.19 82 ASP A C 1
ATOM 647 O O . ASP A 1 82 ? -3.413 -4.952 19.750 1.00 84.19 82 ASP A O 1
ATOM 651 N N . PHE A 1 83 ? -3.110 -4.440 21.919 1.00 80.75 83 PHE A N 1
ATOM 652 C CA . PHE A 1 83 ? -1.688 -4.745 21.933 1.00 80.75 83 PHE A CA 1
ATOM 653 C C . PHE A 1 83 ? -1.395 -6.229 21.705 1.00 80.75 83 PHE A C 1
ATOM 655 O O . PHE A 1 83 ? -0.430 -6.540 21.009 1.00 80.75 83 PHE A O 1
ATOM 662 N N . ASP A 1 84 ? -2.202 -7.143 22.244 1.00 83.62 84 ASP A N 1
ATOM 663 C CA . ASP A 1 84 ? -1.981 -8.579 22.078 1.00 83.62 84 ASP A CA 1
ATOM 664 C C . ASP A 1 84 ? -2.211 -9.013 20.627 1.00 83.62 84 ASP A C 1
ATOM 666 O O . ASP A 1 84 ? -1.487 -9.879 20.133 1.00 83.62 84 ASP A O 1
ATOM 670 N N . ILE A 1 85 ? -3.123 -8.342 19.913 1.00 82.19 85 ILE A N 1
ATOM 671 C CA . ILE A 1 85 ? -3.313 -8.526 18.467 1.00 82.19 85 ILE A CA 1
ATOM 672 C C . ILE A 1 85 ? -2.152 -7.916 17.673 1.00 82.19 85 ILE A C 1
ATOM 674 O O . ILE A 1 85 ? -1.685 -8.520 16.714 1.00 82.19 85 ILE A O 1
ATOM 678 N N . LYS A 1 86 ? -1.654 -6.732 18.052 1.00 82.94 86 LYS A N 1
ATOM 679 C CA . LYS A 1 86 ? -0.529 -6.071 17.359 1.00 82.94 86 LYS A CA 1
ATOM 680 C C . LYS A 1 86 ? 0.802 -6.790 17.550 1.00 82.94 86 LYS A C 1
ATOM 682 O O . LYS A 1 86 ? 1.638 -6.783 16.648 1.00 82.94 86 LYS A O 1
ATOM 687 N N . ARG A 1 87 ? 1.035 -7.340 18.744 1.00 80.94 87 ARG A N 1
ATOM 688 C CA . ARG A 1 87 ? 2.342 -7.819 19.210 1.00 80.94 87 ARG A CA 1
ATOM 689 C C . ARG A 1 87 ? 3.0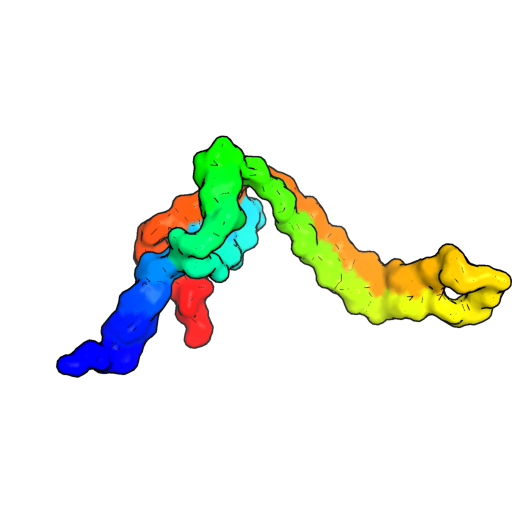31 -8.774 18.224 1.00 80.94 87 ARG A C 1
ATOM 691 O O . ARG A 1 87 ? 4.198 -8.511 17.944 1.00 80.94 87 ARG A O 1
ATOM 698 N N . PRO A 1 88 ? 2.369 -9.803 17.655 1.00 82.12 88 PRO A N 1
ATOM 699 C CA . PRO A 1 88 ? 3.002 -10.708 16.692 1.00 82.12 88 PRO A CA 1
ATOM 700 C C . PRO A 1 88 ? 3.560 -10.011 15.446 1.00 82.12 88 PRO A C 1
ATOM 702 O O . PRO A 1 88 ? 4.474 -10.525 14.820 1.00 82.12 88 PRO A O 1
ATOM 705 N N . PHE A 1 89 ? 3.028 -8.840 15.094 1.00 75.94 89 PHE A N 1
ATOM 706 C CA . PHE A 1 89 ? 3.389 -8.108 13.881 1.00 75.94 89 PHE A CA 1
ATOM 707 C C . PHE A 1 89 ? 4.325 -6.918 14.124 1.00 75.94 89 PHE A C 1
ATOM 709 O O . PHE A 1 89 ? 4.831 -6.315 13.178 1.00 75.94 89 PHE A O 1
ATOM 716 N N . LEU A 1 90 ? 4.514 -6.532 15.388 1.00 73.12 90 LEU A N 1
ATOM 717 C CA . LEU A 1 90 ? 5.437 -5.469 15.795 1.00 73.12 90 LEU A CA 1
ATOM 718 C C . LEU A 1 90 ? 6.800 -6.009 16.242 1.00 73.12 90 LEU A C 1
ATOM 720 O O . LEU A 1 90 ? 7.732 -5.221 16.397 1.00 73.12 90 LEU A O 1
ATOM 724 N N . GLN A 1 91 ? 6.912 -7.319 16.460 1.00 65.81 91 GLN A N 1
ATOM 725 C CA . GLN A 1 91 ? 8.179 -7.981 16.749 1.00 65.81 91 GLN A CA 1
ATOM 726 C C . GLN A 1 91 ? 8.957 -8.163 15.441 1.00 65.81 91 GLN A C 1
ATOM 728 O O . GLN A 1 91 ? 8.442 -8.743 14.486 1.00 65.81 91 GLN A O 1
ATOM 733 N N . LYS A 1 92 ? 10.169 -7.609 15.398 1.00 53.81 92 LYS A N 1
ATOM 734 C CA . LYS A 1 92 ? 11.172 -7.867 14.362 1.00 53.81 92 LYS A CA 1
ATOM 735 C C . LYS A 1 92 ? 12.243 -8.784 14.923 1.00 53.81 92 LYS A C 1
ATOM 737 O O . LYS A 1 92 ? 12.584 -8.589 16.110 1.00 53.81 92 LYS A O 1
#